Protein AF-A0A950C088-F1 (afdb_monomer_lite)

pLDDT: mean 82.93, std 16.13, range [42.09, 97.56]

Foldseek 3Di:
DPPPPDDPDDDDDDDFDADPVVGGTDDDPPVVVVVCCVVCVVVVVPD

Structure (mmCIF, N/CA/C/O backbone):
data_AF-A0A950C088-F1
#
_entry.id   AF-A0A950C088-F1
#
loop_
_atom_site.group_PDB
_atom_site.id
_atom_site.type_symbol
_atom_site.label_atom_id
_atom_site.label_alt_id
_atom_site.label_comp_id
_atom_site.label_asym_id
_atom_site.label_entity_id
_atom_site.label_seq_id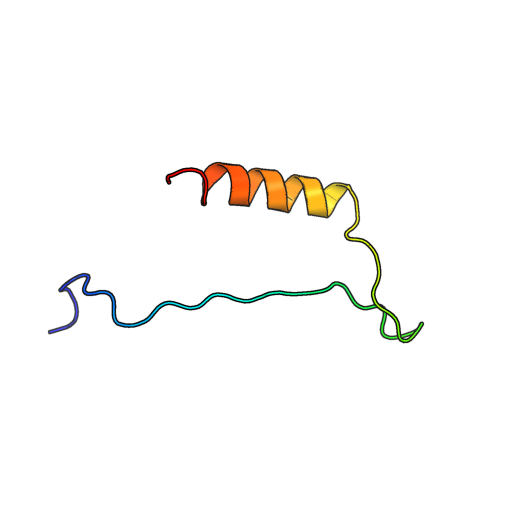
_atom_site.pdbx_PDB_ins_code
_atom_site.Cartn_x
_atom_site.Cartn_y
_atom_site.Cartn_z
_atom_site.occupancy
_atom_site.B_iso_or_equiv
_atom_site.auth_seq_id
_atom_site.auth_comp_id
_atom_site.auth_asym_id
_atom_site.auth_atom_id
_atom_site.pdbx_PDB_model_num
ATOM 1 N N . ARG A 1 1 ? 7.487 -11.386 -33.632 1.00 53.91 1 ARG A N 1
ATOM 2 C CA . ARG A 1 1 ? 7.544 -9.971 -33.192 1.00 53.91 1 ARG A CA 1
ATOM 3 C C . ARG A 1 1 ? 7.131 -9.950 -31.726 1.00 53.91 1 ARG A C 1
ATOM 5 O O . ARG A 1 1 ? 5.937 -9.946 -31.475 1.00 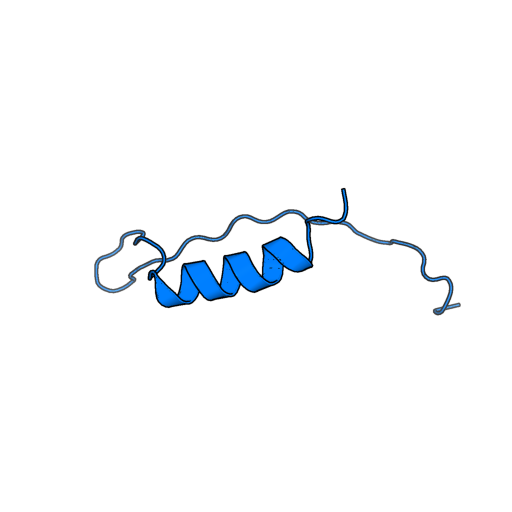53.91 1 ARG A O 1
ATOM 12 N N . ALA A 1 2 ? 8.079 -10.066 -30.797 1.00 54.75 2 ALA A N 1
ATOM 13 C CA . ALA A 1 2 ? 7.797 -10.038 -29.357 1.00 54.75 2 ALA A CA 1
ATOM 14 C C . ALA A 1 2 ? 8.881 -9.296 -28.541 1.00 54.75 2 ALA A C 1
ATOM 16 O O . ALA A 1 2 ? 8.824 -9.311 -27.322 1.00 54.75 2 ALA A O 1
ATOM 17 N N . ASP A 1 3 ? 9.815 -8.597 -29.204 1.00 64.50 3 ASP A N 1
ATOM 18 C CA . ASP A 1 3 ? 11.020 -8.032 -28.568 1.00 64.50 3 ASP A CA 1
ATOM 19 C C . ASP A 1 3 ? 11.205 -6.530 -28.856 1.00 64.50 3 ASP A C 1
ATOM 21 O O . ASP A 1 3 ? 12.322 -6.022 -28.863 1.00 64.50 3 ASP A O 1
ATOM 25 N N . THR A 1 4 ? 10.132 -5.792 -29.163 1.00 84.12 4 THR A N 1
ATOM 26 C CA . THR A 1 4 ? 10.245 -4.359 -29.509 1.00 84.12 4 THR A CA 1
ATOM 27 C C . THR A 1 4 ? 10.432 -3.454 -28.291 1.00 84.12 4 THR A C 1
ATOM 29 O O . THR A 1 4 ? 10.738 -2.278 -28.466 1.00 84.12 4 THR A O 1
ATOM 32 N N . GLY A 1 5 ? 10.229 -3.966 -27.069 1.00 83.31 5 GLY A N 1
ATOM 33 C CA . GLY A 1 5 ? 10.201 -3.143 -25.854 1.00 83.31 5 GLY A CA 1
ATOM 34 C C . GLY A 1 5 ? 9.062 -2.115 -25.849 1.00 83.31 5 GLY A C 1
ATOM 35 O O . GLY A 1 5 ? 9.089 -1.161 -25.076 1.00 83.31 5 GLY A O 1
ATOM 36 N N . GLU A 1 6 ? 8.076 -2.278 -26.735 1.00 89.38 6 GLU A N 1
ATOM 37 C CA . GLU A 1 6 ? 6.980 -1.334 -26.900 1.00 89.38 6 GLU A CA 1
ATOM 38 C C . GLU A 1 6 ? 6.033 -1.399 -25.699 1.00 89.38 6 GLU A C 1
ATOM 40 O O . GLU A 1 6 ? 5.554 -2.466 -25.308 1.00 89.38 6 GLU A O 1
ATOM 45 N N . ARG A 1 7 ? 5.756 -0.236 -25.105 1.00 87.00 7 ARG A N 1
ATOM 46 C CA . ARG A 1 7 ? 4.813 -0.115 -23.996 1.00 87.00 7 ARG A CA 1
ATOM 47 C C . ARG A 1 7 ? 3.392 -0.346 -24.504 1.00 87.00 7 ARG A C 1
ATOM 49 O O . ARG A 1 7 ? 2.839 0.496 -25.201 1.00 87.00 7 ARG A O 1
ATOM 56 N N . ILE A 1 8 ? 2.792 -1.453 -24.085 1.00 91.62 8 ILE A N 1
ATOM 57 C CA . ILE A 1 8 ? 1.429 -1.839 -24.477 1.00 91.62 8 ILE A CA 1
ATOM 58 C C . ILE A 1 8 ? 0.352 -1.403 -23.475 1.00 91.62 8 ILE A C 1
ATOM 60 O O . ILE A 1 8 ? -0.828 -1.392 -23.816 1.00 91.62 8 ILE A O 1
ATOM 64 N N . PHE A 1 9 ? 0.738 -1.073 -22.238 1.00 91.31 9 PHE A N 1
ATOM 65 C CA . PHE A 1 9 ? -0.195 -0.745 -21.163 1.00 91.31 9 PHE A CA 1
ATOM 66 C C . PHE A 1 9 ? 0.486 0.044 -20.038 1.00 91.31 9 PHE A C 1
ATOM 68 O O . PHE A 1 9 ? 1.683 -0.111 -19.795 1.00 91.31 9 PHE A O 1
ATOM 75 N N . GLU A 1 10 ? -0.292 0.868 -19.343 1.00 90.56 10 GLU A N 1
ATOM 76 C CA . GLU A 1 10 ? 0.092 1.585 -18.129 1.00 90.56 10 GLU A CA 1
ATOM 77 C C . GLU A 1 10 ? -1.084 1.533 -17.150 1.00 90.56 10 GLU A C 1
ATOM 79 O O . GLU A 1 10 ? -2.241 1.644 -17.560 1.00 90.56 10 GLU A O 1
ATOM 84 N N . MET A 1 11 ? -0.795 1.350 -15.862 1.00 90.25 11 MET A N 1
ATOM 85 C CA . MET A 1 11 ? -1.816 1.279 -14.823 1.00 90.25 11 MET A CA 1
ATOM 86 C C . MET A 1 11 ? -1.351 1.955 -13.548 1.00 90.25 11 MET A C 1
ATOM 88 O O . MET A 1 11 ? -0.250 1.707 -13.063 1.00 90.25 11 MET A O 1
ATOM 92 N N . THR A 1 12 ? -2.274 2.705 -12.959 1.00 88.12 12 THR A N 1
ATOM 93 C CA . THR A 1 12 ? -2.151 3.263 -11.616 1.00 88.12 12 THR A CA 1
ATOM 94 C C . THR A 1 12 ? -3.176 2.583 -10.719 1.00 88.12 12 THR A C 1
ATOM 96 O O . THR A 1 12 ? -4.340 2.447 -11.096 1.00 88.12 12 THR A O 1
ATOM 99 N N . SER A 1 13 ? -2.761 2.149 -9.529 1.00 87.38 13 SER A N 1
ATOM 100 C CA . SER A 1 13 ? -3.652 1.512 -8.552 1.00 87.38 13 SER A CA 1
ATOM 101 C C . SER A 1 13 ? -3.422 2.078 -7.156 1.00 87.38 13 SER A C 1
ATOM 103 O O . SER A 1 13 ? -2.299 2.446 -6.821 1.00 87.38 13 SER A O 1
ATOM 105 N N . ALA A 1 14 ? -4.477 2.107 -6.344 1.00 87.94 14 ALA A N 1
ATOM 106 C CA . ALA A 1 14 ? -4.407 2.429 -4.924 1.00 87.94 14 ALA A CA 1
ATOM 107 C C . ALA A 1 14 ? -4.863 1.211 -4.114 1.00 87.94 14 ALA A C 1
ATOM 109 O O . ALA A 1 14 ? -5.862 0.5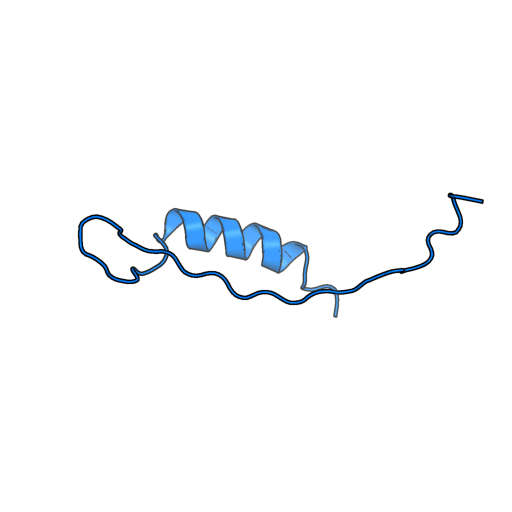76 -4.451 1.00 87.94 14 ALA A O 1
ATOM 110 N N . GLN A 1 15 ? -4.128 0.883 -3.054 1.00 90.69 15 GLN A N 1
ATOM 111 C CA . GLN A 1 15 ? -4.394 -0.275 -2.202 1.00 90.69 15 GLN A CA 1
ATOM 112 C C . GLN A 1 15 ? -4.487 0.165 -0.741 1.00 90.69 15 GLN A C 1
ATOM 114 O O . GLN A 1 15 ? -3.816 1.109 -0.325 1.00 90.69 15 GLN A O 1
ATOM 119 N N . VAL A 1 16 ? -5.320 -0.523 0.041 1.00 93.25 16 VAL A N 1
ATOM 120 C CA . VAL A 1 16 ? -5.541 -0.228 1.463 1.00 93.25 16 VAL A CA 1
ATOM 121 C C . VAL A 1 16 ? -5.337 -1.480 2.310 1.00 93.25 16 VAL A C 1
ATOM 123 O O . VAL A 1 16 ? -5.680 -2.585 1.895 1.00 93.25 16 VAL A O 1
ATOM 126 N N . MET A 1 17 ? -4.797 -1.309 3.516 1.00 94.81 17 MET A N 1
ATOM 127 C CA . MET A 1 17 ? -4.740 -2.381 4.511 1.00 94.81 17 MET A CA 1
ATOM 128 C C . MET A 1 17 ? -6.106 -2.497 5.192 1.00 94.81 17 MET A C 1
ATOM 130 O O . MET A 1 17 ? -6.635 -1.501 5.688 1.00 94.81 17 MET A O 1
ATOM 134 N N . PHE A 1 18 ? -6.667 -3.704 5.230 1.00 96.38 18 PHE A N 1
ATOM 135 C CA . PHE A 1 18 ? -7.990 -3.967 5.791 1.00 96.38 18 PHE A CA 1
ATOM 136 C C . PHE A 1 18 ? -7.925 -5.082 6.833 1.00 96.38 18 PHE A C 1
ATOM 138 O O . PHE A 1 18 ? -7.323 -6.129 6.597 1.00 96.38 18 PHE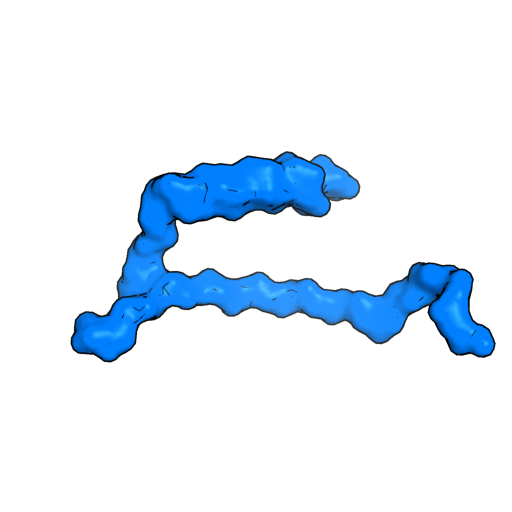 A O 1
ATOM 145 N N . ASP A 1 19 ? -8.541 -4.840 7.984 1.00 96.81 19 ASP A N 1
ATOM 146 C CA . ASP A 1 19 ? -8.784 -5.826 9.027 1.00 96.81 19 ASP A CA 1
ATOM 147 C C . ASP A 1 19 ? -10.168 -6.438 8.792 1.00 96.81 19 ASP A C 1
ATOM 149 O O . ASP A 1 19 ? -11.193 -5.771 8.957 1.00 96.81 19 ASP A O 1
ATOM 153 N N . TYR A 1 20 ? -10.189 -7.699 8.363 1.00 96.12 20 TYR A N 1
ATOM 154 C CA . TYR A 1 20 ? -11.422 -8.415 8.039 1.00 96.12 20 TYR A CA 1
ATOM 155 C C . TYR A 1 20 ? -12.200 -8.865 9.275 1.00 96.12 20 TYR A C 1
ATOM 157 O O . TYR A 1 20 ? -13.413 -9.030 9.183 1.00 96.12 20 TYR A O 1
ATOM 165 N N . GLU A 1 21 ? -11.536 -9.031 10.419 1.00 97.19 21 GLU A N 1
ATOM 166 C CA . GLU A 1 21 ? -12.207 -9.386 11.669 1.00 97.19 21 GLU A CA 1
ATOM 167 C C . GLU A 1 21 ? -12.914 -8.160 12.255 1.00 97.19 21 GLU A C 1
ATOM 169 O O . GLU A 1 21 ? -14.080 -8.236 12.641 1.00 97.19 21 GLU A O 1
ATOM 174 N N . ALA A 1 22 ? -12.243 -7.003 12.256 1.00 95.69 22 ALA A N 1
ATOM 175 C CA . ALA A 1 22 ? -12.819 -5.740 12.724 1.00 95.69 22 ALA A CA 1
ATOM 176 C C . ALA A 1 22 ? -13.648 -4.995 11.659 1.00 95.69 22 ALA A C 1
ATOM 178 O O . ALA A 1 22 ? -14.256 -3.968 11.968 1.00 95.69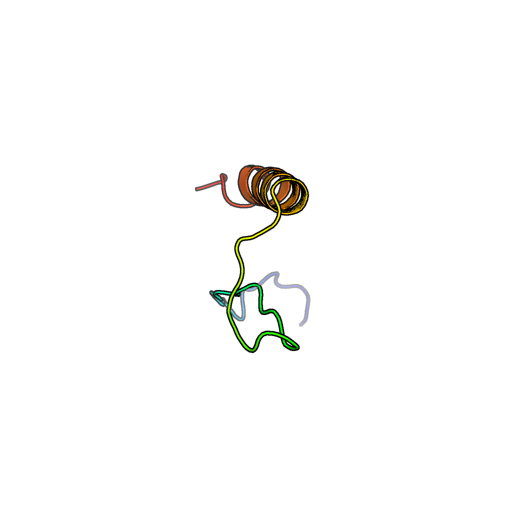 22 ALA A O 1
ATOM 179 N N . GLY A 1 23 ? -13.646 -5.469 10.410 1.00 97.50 23 GLY A N 1
ATOM 180 C CA . GLY A 1 23 ? -14.407 -4.897 9.298 1.00 97.50 23 GLY A CA 1
ATOM 181 C C . GLY A 1 23 ? -14.013 -3.462 8.938 1.00 97.50 23 GLY A C 1
ATOM 182 O O . GLY A 1 23 ? -14.878 -2.668 8.567 1.00 97.50 23 GLY A O 1
ATOM 183 N N . LYS A 1 24 ? -12.732 -3.093 9.072 1.00 97.56 24 LYS A N 1
ATOM 184 C CA . LYS A 1 24 ? -12.277 -1.710 8.850 1.00 97.56 24 LYS A CA 1
ATOM 185 C C . LYS A 1 24 ? -10.889 -1.616 8.232 1.00 97.56 24 LYS A C 1
ATOM 187 O O . LYS A 1 24 ? -10.041 -2.485 8.414 1.00 97.56 24 LYS A O 1
ATOM 192 N N . SER A 1 25 ? -10.623 -0.498 7.561 1.00 97.00 25 SER A N 1
ATOM 193 C CA . SER A 1 25 ? -9.266 -0.152 7.139 1.00 97.00 25 SER A CA 1
ATOM 194 C C . SER A 1 25 ? -8.379 0.154 8.343 1.00 97.00 25 SER A C 1
ATOM 196 O O . SER A 1 25 ? -8.827 0.784 9.307 1.00 97.00 25 SER A O 1
ATOM 198 N N . ILE A 1 26 ? -7.110 -0.228 8.255 1.00 97.06 26 ILE A N 1
ATOM 199 C CA . ILE A 1 26 ? -6.113 0.007 9.300 1.00 97.06 26 ILE A CA 1
ATOM 200 C C . ILE A 1 26 ? -4.902 0.771 8.752 1.00 97.06 26 ILE A C 1
ATOM 202 O O . ILE A 1 26 ? -4.607 0.688 7.557 1.00 97.06 26 ILE A O 1
ATOM 206 N N . PRO A 1 27 ? -4.171 1.508 9.607 1.00 95.50 27 PRO A N 1
ATOM 207 C CA . PRO A 1 27 ? -2.909 2.119 9.211 1.00 95.50 27 PRO A CA 1
ATOM 208 C C . PRO A 1 27 ? -1.891 1.066 8.762 1.00 95.50 27 PRO A C 1
ATOM 210 O O . PRO A 1 27 ? -1.837 -0.037 9.310 1.00 95.50 27 PRO A O 1
ATOM 213 N N . ILE A 1 28 ? -1.030 1.426 7.808 1.00 94.00 28 ILE A N 1
ATOM 214 C CA . ILE A 1 28 ? 0.109 0.582 7.435 1.00 94.00 28 ILE A CA 1
ATOM 215 C C . ILE A 1 28 ? 1.067 0.497 8.639 1.00 94.00 28 ILE A C 1
ATOM 217 O O . ILE A 1 28 ? 1.500 1.545 9.138 1.00 94.00 28 ILE A O 1
ATOM 221 N N . PRO A 1 29 ? 1.439 -0.714 9.101 1.00 94.50 29 PRO A N 1
ATOM 222 C CA . PRO A 1 29 ? 2.425 -0.873 10.166 1.00 94.50 29 PRO A CA 1
ATOM 223 C C . PRO A 1 29 ? 3.748 -0.183 9.820 1.00 94.50 29 PRO A C 1
ATOM 225 O O . PRO A 1 29 ? 4.202 -0.259 8.679 1.00 94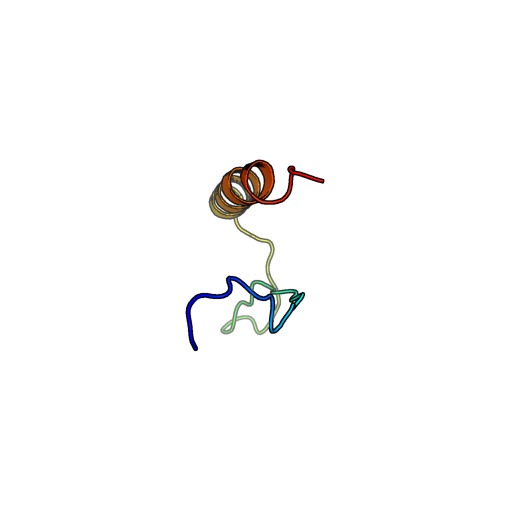.50 29 PRO A O 1
ATOM 228 N N . GLU A 1 30 ? 4.400 0.448 10.801 1.00 93.69 30 GLU A N 1
ATOM 229 C CA . GLU A 1 30 ? 5.595 1.275 10.567 1.00 93.69 30 GLU A CA 1
ATOM 230 C C . GLU A 1 30 ? 6.705 0.542 9.809 1.00 93.69 30 GLU A C 1
ATOM 232 O O . GLU A 1 30 ? 7.281 1.097 8.877 1.00 93.69 30 GLU A O 1
ATOM 237 N N . GLN A 1 31 ? 6.967 -0.718 10.159 1.00 92.88 31 GLN A N 1
ATOM 238 C CA . GLN A 1 31 ? 7.965 -1.530 9.470 1.00 92.88 31 GLN A CA 1
ATOM 239 C C . GLN A 1 31 ? 7.638 -1.708 7.980 1.00 92.88 31 GLN A C 1
ATOM 241 O O . GLN A 1 31 ? 8.519 -1.547 7.141 1.00 92.88 31 GLN A O 1
ATOM 246 N N . ARG A 1 32 ? 6.375 -2.005 7.639 1.00 89.19 32 ARG A N 1
ATOM 247 C CA . ARG A 1 32 ? 5.957 -2.164 6.237 1.00 89.19 32 ARG A CA 1
ATOM 248 C C . ARG A 1 32 ? 6.002 -0.844 5.486 1.00 89.19 32 ARG A C 1
ATOM 250 O O . ARG A 1 32 ? 6.435 -0.820 4.344 1.00 89.19 32 ARG A O 1
ATOM 257 N N . ARG A 1 33 ? 5.588 0.248 6.131 1.00 89.75 33 ARG A N 1
ATOM 258 C CA . ARG A 1 33 ? 5.680 1.591 5.555 1.00 89.75 33 ARG A CA 1
ATOM 259 C C . ARG A 1 33 ? 7.122 1.921 5.163 1.00 89.75 33 ARG A C 1
ATOM 261 O O . ARG A 1 33 ? 7.342 2.272 4.015 1.00 89.75 33 ARG A O 1
ATOM 268 N N . LYS A 1 34 ? 8.095 1.686 6.053 1.00 90.06 34 LYS A N 1
ATOM 269 C CA . LYS A 1 34 ? 9.526 1.878 5.747 1.00 90.06 34 LYS A CA 1
ATOM 270 C C . LYS A 1 34 ? 9.993 1.021 4.569 1.00 90.06 34 LYS A C 1
ATOM 272 O O . LYS A 1 34 ? 10.691 1.520 3.701 1.00 90.06 34 LYS A O 1
ATOM 277 N N . GLN A 1 35 ? 9.571 -0.243 4.496 1.00 88.88 35 GLN A N 1
ATOM 278 C CA . GLN A 1 35 ? 9.914 -1.128 3.373 1.00 88.88 35 GLN A CA 1
ATOM 279 C C . GLN A 1 35 ? 9.350 -0.632 2.033 1.00 88.88 35 GLN A C 1
ATOM 281 O O . GLN A 1 35 ? 10.046 -0.687 1.021 1.00 88.88 35 GLN A O 1
ATOM 286 N N . VAL A 1 36 ? 8.104 -0.145 2.025 1.00 87.25 36 VAL A N 1
ATOM 287 C CA . VAL A 1 36 ? 7.471 0.432 0.829 1.00 87.25 36 VAL A CA 1
ATOM 288 C C . VAL A 1 36 ? 8.169 1.728 0.432 1.00 87.25 36 VAL A C 1
ATOM 290 O O . VAL A 1 36 ? 8.554 1.864 -0.720 1.00 87.25 36 VAL A O 1
ATOM 293 N N . GLU A 1 37 ? 8.415 2.636 1.376 1.00 85.69 37 GLU A N 1
ATOM 294 C CA . GLU A 1 37 ? 9.126 3.899 1.132 1.00 85.69 37 GLU A CA 1
ATOM 295 C C . GLU A 1 37 ? 10.552 3.665 0.617 1.00 85.69 37 GLU A C 1
ATOM 297 O O . GLU A 1 37 ? 10.999 4.336 -0.307 1.00 85.69 37 GLU A O 1
ATOM 302 N N . GLU A 1 38 ? 11.267 2.681 1.161 1.00 84.69 38 GLU A N 1
ATOM 303 C CA . GLU A 1 38 ? 12.591 2.298 0.677 1.00 84.69 38 GLU A CA 1
ATOM 304 C C . GLU A 1 38 ? 12.552 1.738 -0.748 1.00 84.69 38 GLU A C 1
ATOM 306 O O . GLU A 1 38 ? 13.493 1.954 -1.512 1.00 84.69 38 GLU A O 1
ATOM 311 N N . TYR A 1 39 ? 11.510 0.988 -1.107 1.00 80.00 39 TYR A N 1
ATOM 312 C CA . TYR A 1 39 ? 11.360 0.416 -2.442 1.00 80.00 39 TYR A CA 1
ATOM 313 C C . TYR A 1 39 ? 10.902 1.470 -3.460 1.00 80.00 39 TYR A C 1
ATOM 315 O O . TYR A 1 39 ? 11.551 1.662 -4.487 1.00 80.00 39 TYR A O 1
ATOM 323 N N . GLU A 1 40 ? 9.825 2.197 -3.166 1.00 71.06 40 GLU A N 1
ATOM 324 C CA . GLU A 1 40 ? 9.246 3.223 -4.039 1.00 71.06 40 GLU A CA 1
ATOM 325 C C . GLU A 1 40 ? 10.121 4.472 -4.122 1.00 71.06 40 GLU A C 1
ATOM 327 O O . GLU A 1 40 ? 10.327 4.997 -5.213 1.00 71.06 40 GLU A O 1
ATOM 332 N N . GLY A 1 41 ? 10.740 4.894 -3.018 1.00 59.88 41 GLY A N 1
ATOM 333 C CA . GLY A 1 41 ? 11.707 5.993 -2.999 1.00 59.88 41 GLY A CA 1
ATOM 334 C C . GLY A 1 41 ? 12.949 5.723 -3.853 1.00 59.88 41 GLY A C 1
ATOM 335 O O . GLY A 1 41 ? 13.645 6.663 -4.230 1.00 59.88 41 GLY A O 1
ATOM 336 N N . ARG A 1 42 ? 13.209 4.458 -4.214 1.00 57.16 42 ARG A N 1
ATOM 337 C CA . ARG A 1 42 ? 14.231 4.052 -5.194 1.00 57.16 42 ARG A CA 1
ATOM 338 C C . ARG A 1 42 ? 13.674 3.783 -6.598 1.00 57.16 42 ARG A C 1
ATOM 340 O O . ARG A 1 42 ? 14.442 3.838 -7.551 1.00 57.16 42 ARG A O 1
ATOM 347 N N . SER A 1 43 ? 12.381 3.479 -6.726 1.00 57.56 43 SER A N 1
ATOM 348 C CA . SER A 1 43 ? 11.768 2.989 -7.974 1.00 57.56 43 SER A CA 1
ATOM 349 C C . SER A 1 43 ? 10.931 4.037 -8.720 1.00 57.56 43 SER A C 1
ATOM 351 O O . SER A 1 43 ? 10.781 3.928 -9.932 1.00 57.56 43 SER A O 1
ATOM 353 N N . LEU A 1 44 ? 10.399 5.049 -8.024 1.00 54.22 44 LEU A N 1
ATOM 354 C CA . LEU A 1 44 ? 9.552 6.116 -8.585 1.00 54.22 44 LEU A CA 1
ATOM 355 C C . LEU A 1 44 ? 10.205 7.507 -8.540 1.00 54.22 44 LEU A C 1
ATOM 357 O O . LEU A 1 44 ? 9.662 8.453 -9.096 1.00 54.22 44 LEU A O 1
ATOM 361 N N . SER A 1 45 ? 11.380 7.643 -7.922 1.00 49.78 45 SER A N 1
ATOM 362 C CA . SER A 1 45 ? 12.142 8.902 -7.837 1.00 49.78 45 SER A CA 1
ATOM 363 C C . SER A 1 45 ? 12.932 9.251 -9.108 1.00 49.78 45 SER A C 1
ATOM 365 O O . SER A 1 45 ? 13.759 10.158 -9.093 1.00 49.78 45 SER A O 1
ATOM 367 N N . ALA A 1 46 ? 12.681 8.548 -10.215 1.00 45.50 46 ALA A N 1
ATOM 368 C CA . ALA A 1 46 ? 13.280 8.817 -11.522 1.00 45.50 46 ALA A CA 1
ATOM 369 C C . ALA A 1 46 ? 12.411 9.737 -12.407 1.00 45.50 46 ALA A C 1
ATOM 371 O O . ALA A 1 46 ? 12.461 9.625 -13.633 1.00 45.50 46 ALA A O 1
ATOM 372 N N . VAL A 1 47 ? 11.617 10.623 -11.793 1.00 42.09 47 VAL A N 1
ATOM 373 C CA . VAL A 1 47 ? 10.887 11.704 -12.479 1.00 42.09 47 VAL A CA 1
ATOM 374 C C . VAL A 1 47 ? 11.349 13.049 -11.944 1.00 42.09 47 VAL A C 1
ATOM 376 O O . VAL A 1 47 ? 11.336 13.215 -10.704 1.00 42.09 47 VAL A O 1
#

Radius of gyration: 16.49 Å; chains: 1; bounding box: 29×22×46 Å

Secondary structure (DSSP, 8-state):
---S-------------EETTTTEE-PPPHHHHHHHHHHHHHHT---

Sequence (47 aa):
RADTGERIFEMTSAQVMFDYEAGKSIPIPEQRRKQVEEYEGRSLSAV